Protein AF-A0A968U7B5-F1 (afdb_monomer)

Sequence (161 aa):
MSSRLVPQKPIAKPRLTSAFKQLWSMHWVMAAGYLLLWVGGFAMVRMPEDAALQDNAYTLHKSVGALTMALLTWRVFILQRVWWRKYTRRLPKPTGEWIRTFLLHSAIYLFMLAVPLSGFFLSNSYQSGNVPFFWVVTLPDIFPENAAIVELARDLHFWIA

Structure (mmCIF, N/CA/C/O backbone):
data_AF-A0A968U7B5-F1
#
_entry.id   AF-A0A968U7B5-F1
#
loop_
_atom_site.group_PDB
_atom_site.id
_atom_site.type_symbol
_atom_site.label_atom_id
_atom_site.label_alt_id
_atom_site.label_comp_id
_atom_site.label_asym_id
_atom_site.label_entity_id
_atom_site.label_seq_id
_atom_site.pdbx_PDB_ins_code
_atom_site.Cartn_x
_atom_site.Cartn_y
_atom_site.Cartn_z
_atom_site.occupancy
_atom_site.B_iso_or_equiv
_atom_site.auth_seq_id
_atom_site.auth_comp_id
_atom_site.auth_asym_id
_atom_site.auth_atom_id
_atom_site.pdbx_PDB_model_num
ATOM 1 N N . MET A 1 1 ? -51.771 24.312 39.773 1.00 48.50 1 MET A N 1
ATOM 2 C CA . MET A 1 1 ? -51.248 23.287 38.841 1.00 48.50 1 MET A CA 1
ATOM 3 C C . MET A 1 1 ? -49.727 23.380 38.834 1.00 48.50 1 MET A C 1
ATOM 5 O O . MET A 1 1 ? -49.194 24.301 38.239 1.00 48.50 1 MET A O 1
ATOM 9 N N . SER A 1 2 ? -49.038 22.503 39.569 1.00 51.22 2 SER A N 1
ATOM 10 C CA . SER A 1 2 ? -47.568 22.453 39.592 1.00 51.22 2 SER A CA 1
ATOM 11 C C . SER A 1 2 ? -47.096 21.524 38.473 1.00 51.22 2 SER A C 1
ATOM 13 O O . SER A 1 2 ? -47.390 20.325 38.501 1.00 51.22 2 SER A O 1
ATOM 15 N N . SER A 1 3 ? -46.450 22.078 37.446 1.00 62.00 3 SER A N 1
ATOM 16 C CA . SER A 1 3 ? -45.860 21.297 36.363 1.00 62.00 3 SER A CA 1
ATOM 17 C C . SER A 1 3 ? -44.618 20.579 36.893 1.00 62.00 3 SER A C 1
ATOM 19 O O . SER A 1 3 ? -43.627 21.188 37.290 1.00 62.00 3 SER A O 1
ATOM 21 N N . ARG A 1 4 ? -44.673 19.244 36.935 1.00 62.25 4 ARG A N 1
ATOM 22 C CA . ARG A 1 4 ? -43.500 18.420 37.236 1.00 62.25 4 ARG A CA 1
ATOM 23 C C . ARG A 1 4 ? -42.508 18.557 36.083 1.00 62.25 4 ARG A C 1
ATOM 25 O O . ARG A 1 4 ? -42.727 18.006 35.008 1.00 62.25 4 ARG A O 1
ATOM 32 N N . LEU A 1 5 ? -41.425 19.294 36.317 1.00 67.00 5 LEU A N 1
ATOM 33 C CA . LEU A 1 5 ? -40.262 19.326 35.438 1.00 67.00 5 LEU A CA 1
ATOM 34 C C . LEU A 1 5 ? -39.643 17.924 35.414 1.00 67.00 5 LEU A C 1
ATOM 36 O O . LEU A 1 5 ? -39.050 17.480 36.396 1.00 67.00 5 LEU A O 1
ATOM 40 N N . VAL A 1 6 ? -39.817 17.205 34.306 1.00 71.12 6 VAL A N 1
ATOM 41 C CA . VAL A 1 6 ? -39.121 15.937 34.066 1.00 71.12 6 VAL A CA 1
ATOM 42 C C . VAL A 1 6 ? -37.641 16.267 33.843 1.00 71.12 6 VAL A C 1
ATOM 44 O O . VAL A 1 6 ? -37.333 17.005 32.903 1.00 71.12 6 VAL A O 1
ATOM 47 N N . PRO A 1 7 ? -36.709 15.767 34.673 1.00 64.62 7 PRO A N 1
ATOM 48 C CA . PRO A 1 7 ? -35.292 16.030 34.477 1.00 64.62 7 PRO A CA 1
ATOM 49 C C . PRO A 1 7 ? -34.827 15.367 33.175 1.00 64.62 7 PRO A C 1
ATOM 51 O O . PRO A 1 7 ? -34.765 14.143 33.058 1.00 64.62 7 PRO A O 1
ATOM 54 N N . GLN A 1 8 ? -34.510 16.195 32.180 1.00 67.44 8 GLN A N 1
ATOM 55 C CA . GLN A 1 8 ? -33.888 15.772 30.928 1.00 67.44 8 GLN A CA 1
ATOM 56 C C 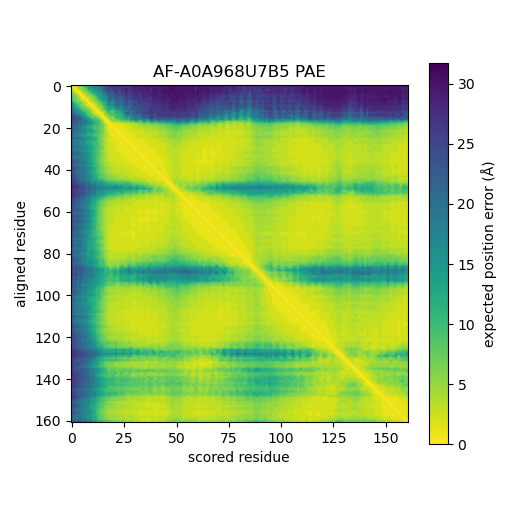. GLN A 1 8 ? -32.521 15.156 31.247 1.00 67.44 8 GLN A C 1
ATOM 58 O O . GLN A 1 8 ? -31.617 15.833 31.741 1.00 67.44 8 GLN A O 1
ATOM 63 N N . LYS A 1 9 ? -32.365 13.855 30.986 1.00 68.62 9 LYS A N 1
ATOM 64 C CA . LYS A 1 9 ? -31.083 13.166 31.148 1.00 68.62 9 LYS A CA 1
ATOM 65 C C . LYS A 1 9 ? -30.104 13.753 30.120 1.00 68.62 9 LYS A C 1
ATOM 67 O O . LYS A 1 9 ? -30.410 13.709 28.929 1.00 68.62 9 LYS A O 1
ATOM 72 N N . PRO A 1 10 ? -28.950 14.306 30.529 1.00 66.50 10 PRO A N 1
ATOM 73 C CA . PRO A 1 10 ? -28.040 14.949 29.592 1.00 66.50 10 PRO A CA 1
ATOM 74 C C . PRO A 1 10 ? -27.555 13.936 28.551 1.00 66.50 10 PRO A C 1
ATOM 76 O O . PRO A 1 10 ? -26.986 12.896 28.891 1.00 66.50 10 PRO A O 1
ATOM 79 N N . ILE A 1 11 ? -27.791 14.243 27.273 1.00 66.00 11 ILE A N 1
ATOM 80 C CA . ILE A 1 11 ? -27.301 13.449 26.146 1.00 66.00 11 ILE A CA 1
ATOM 81 C C . ILE A 1 11 ? -25.776 13.582 26.139 1.00 66.00 11 ILE A C 1
ATOM 83 O O . ILE A 1 11 ? -25.225 14.637 25.818 1.00 66.00 11 ILE A O 1
ATOM 87 N N . ALA A 1 12 ? -25.082 12.522 26.551 1.00 66.00 12 ALA A N 1
ATOM 88 C CA . ALA A 1 12 ? -23.628 12.503 26.573 1.00 66.00 12 ALA A CA 1
ATOM 89 C C . ALA A 1 12 ? -23.092 12.680 25.144 1.00 66.00 12 ALA A C 1
ATOM 91 O O . ALA A 1 12 ? -23.337 11.845 24.273 1.00 66.00 12 ALA A O 1
ATOM 92 N N . LYS A 1 13 ? -22.345 13.765 24.899 1.00 60.25 13 LYS A N 1
ATOM 93 C CA . LYS A 1 13 ? -21.680 13.978 23.607 1.00 60.25 13 LYS A CA 1
ATOM 94 C C . LYS A 1 13 ? -20.710 12.816 23.342 1.00 60.25 13 LYS A C 1
ATOM 96 O O . LYS A 1 13 ? -19.949 12.456 24.249 1.00 60.25 13 LYS A O 1
ATOM 101 N N . PRO A 1 14 ? -20.693 12.235 22.130 1.00 58.16 14 PRO A N 1
ATOM 102 C CA . PRO A 1 14 ? -19.796 11.132 21.817 1.00 58.16 14 PRO A CA 1
ATOM 103 C C . PRO A 1 14 ? -18.342 11.579 22.001 1.00 58.16 14 PRO A C 1
ATOM 105 O O . PRO A 1 14 ? -17.866 12.517 21.359 1.00 58.16 14 PRO A O 1
ATOM 108 N N . ARG A 1 15 ? -17.618 10.910 22.904 1.00 62.62 15 ARG A N 1
ATOM 109 C CA . ARG A 1 15 ? -16.183 11.135 23.108 1.00 62.62 15 ARG A CA 1
ATOM 110 C C . ARG A 1 15 ? -15.419 10.520 21.938 1.00 62.62 15 ARG A C 1
ATOM 112 O O . ARG A 1 15 ? -15.029 9.356 21.987 1.00 62.62 15 ARG A O 1
ATOM 119 N N . LEU A 1 16 ? -15.196 11.301 20.883 1.00 62.69 16 LEU A N 1
ATOM 120 C CA . LEU A 1 16 ? -14.277 10.931 19.807 1.00 62.69 16 LEU A CA 1
ATOM 121 C C . LEU A 1 16 ? -12.859 10.864 20.382 1.00 62.69 16 LEU A C 1
ATOM 123 O O . LEU A 1 16 ? -12.220 11.891 2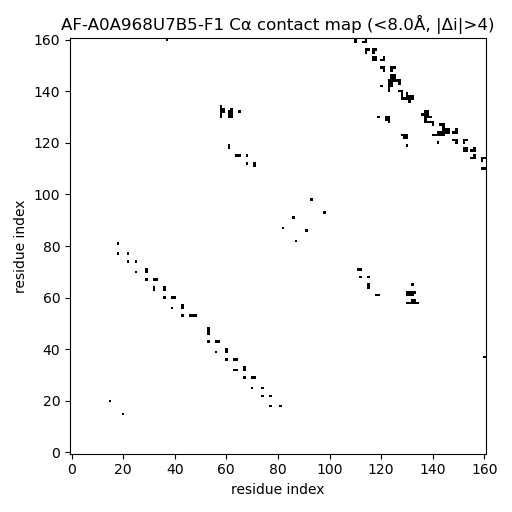0.615 1.00 62.69 16 LEU A O 1
ATOM 127 N N . THR A 1 17 ? -12.373 9.654 20.650 1.00 74.75 17 THR A N 1
ATOM 128 C CA . THR A 1 17 ? -10.986 9.458 21.088 1.00 74.75 17 THR A CA 1
ATOM 129 C C . THR A 1 17 ? -10.021 9.885 19.977 1.00 74.75 17 THR A C 1
ATOM 131 O O . THR A 1 17 ? -10.334 9.757 18.792 1.00 74.75 17 THR A O 1
ATOM 134 N N . SER A 1 18 ? -8.831 10.372 20.344 1.00 83.12 18 SER A N 1
ATOM 135 C CA . SER A 1 18 ? -7.788 10.739 19.369 1.00 83.12 18 SER A CA 1
ATOM 136 C C . SER A 1 18 ? -7.467 9.578 18.411 1.00 83.12 18 SER A C 1
ATOM 138 O O . SER A 1 18 ? -7.389 9.772 17.201 1.00 83.12 18 SER A O 1
ATOM 140 N N . ALA A 1 19 ? -7.429 8.345 18.931 1.00 84.94 19 ALA A N 1
ATOM 141 C CA . ALA A 1 19 ? -7.197 7.143 18.131 1.00 84.94 19 ALA A CA 1
ATOM 142 C C . ALA A 1 19 ? -8.303 6.877 17.095 1.00 84.94 19 ALA A C 1
ATOM 144 O O . ALA A 1 19 ? -7.999 6.472 15.979 1.00 84.94 19 ALA A O 1
ATOM 145 N N . PHE A 1 20 ? -9.575 7.131 17.427 1.00 87.25 20 PHE A N 1
ATOM 146 C CA . PHE A 1 20 ? -10.668 6.984 16.461 1.00 87.25 20 PHE A CA 1
ATOM 147 C C . PHE A 1 20 ? -10.519 7.962 15.293 1.00 87.25 20 PHE A C 1
ATOM 149 O O . PHE A 1 20 ? -10.612 7.551 14.141 1.00 87.25 20 PHE A O 1
ATOM 156 N N . LYS A 1 21 ? -10.230 9.240 15.580 1.00 89.25 21 LYS A N 1
ATOM 157 C CA . LYS A 1 21 ? -10.012 10.253 14.535 1.00 89.25 21 LYS A CA 1
ATOM 158 C C . LYS A 1 21 ? -8.837 9.883 13.626 1.00 89.25 21 LYS A C 1
ATOM 160 O O . LYS A 1 21 ? -8.969 9.995 12.414 1.00 89.25 21 LYS A O 1
ATOM 165 N N . GLN A 1 22 ? -7.735 9.401 14.207 1.00 90.62 22 GLN A N 1
ATOM 166 C CA . GLN A 1 22 ? -6.562 8.933 13.459 1.00 90.62 22 GLN A CA 1
ATOM 167 C C . GLN A 1 22 ? -6.891 7.731 12.566 1.00 90.62 22 GLN A C 1
ATOM 169 O O . GLN A 1 22 ? -6.595 7.749 11.379 1.00 90.62 22 GLN A O 1
ATOM 174 N N . LEU A 1 23 ? -7.543 6.695 13.102 1.00 92.31 23 LEU A N 1
ATOM 175 C CA . LEU A 1 23 ? -7.908 5.510 12.316 1.00 92.31 23 LEU A CA 1
ATOM 176 C C . LEU A 1 23 ? -8.897 5.841 11.192 1.00 92.31 23 LEU A C 1
ATOM 178 O O . LEU A 1 23 ? -8.803 5.264 10.111 1.00 92.31 23 LEU A O 1
ATOM 182 N N . TRP A 1 24 ? -9.820 6.774 11.437 1.00 93.12 24 TRP A N 1
ATOM 183 C CA . TRP A 1 24 ? -10.772 7.253 10.440 1.00 93.12 24 TRP A CA 1
ATOM 184 C C . TRP A 1 24 ? -10.084 8.007 9.303 1.00 93.12 24 TRP A C 1
ATOM 186 O O . TRP A 1 24 ? -10.303 7.681 8.139 1.00 93.12 24 TRP A O 1
ATOM 196 N N . SER A 1 25 ? -9.228 8.986 9.614 1.00 93.88 25 SER A N 1
ATOM 197 C CA . SER A 1 25 ? -8.510 9.733 8.576 1.00 93.88 25 SER A CA 1
ATOM 198 C C . SER A 1 25 ? -7.603 8.814 7.762 1.00 93.88 25 SER A C 1
ATOM 200 O O . SER A 1 25 ? -7.624 8.860 6.536 1.00 93.88 25 SER A O 1
ATOM 202 N N . MET A 1 26 ? -6.873 7.916 8.429 1.00 94.75 26 MET A N 1
ATOM 203 C CA . MET A 1 26 ? -6.025 6.930 7.762 1.00 94.75 26 MET A CA 1
ATOM 204 C C . MET A 1 26 ? -6.814 5.998 6.851 1.00 94.75 26 MET A C 1
ATOM 206 O O . MET A 1 26 ? -6.335 5.673 5.773 1.00 94.75 26 MET A O 1
ATOM 210 N N . HIS A 1 27 ? -8.011 5.571 7.261 1.00 94.75 27 HIS A N 1
ATOM 211 C CA . HIS A 1 27 ? -8.853 4.721 6.428 1.00 94.75 27 HIS A CA 1
ATOM 212 C C . HIS A 1 27 ? -9.161 5.383 5.082 1.00 94.75 27 HIS A C 1
ATOM 214 O O . HIS A 1 27 ? -8.950 4.754 4.051 1.00 94.75 27 HIS A O 1
ATOM 220 N N . TRP A 1 28 ? -9.583 6.649 5.084 1.00 96.94 28 TRP A N 1
ATOM 221 C CA . TRP A 1 28 ? -9.911 7.364 3.848 1.00 96.94 28 TRP A CA 1
ATOM 222 C C . TRP A 1 28 ? -8.685 7.682 2.992 1.00 96.94 28 TRP A C 1
ATOM 224 O O . TRP A 1 28 ? -8.745 7.529 1.775 1.00 96.94 28 TRP A O 1
ATOM 234 N N . VAL A 1 29 ? -7.558 8.050 3.609 1.00 97.12 29 VAL A N 1
ATOM 235 C CA . VAL A 1 29 ? -6.294 8.260 2.880 1.00 97.12 29 VAL A CA 1
ATOM 236 C C . VAL A 1 29 ? -5.834 6.965 2.209 1.00 97.12 29 VAL A C 1
ATOM 238 O O . VAL A 1 29 ? -5.485 6.969 1.033 1.00 97.12 29 VAL A O 1
ATOM 241 N N . MET A 1 30 ? -5.873 5.842 2.928 1.00 96.62 30 MET A N 1
ATOM 242 C CA . MET A 1 30 ? -5.508 4.542 2.366 1.00 96.62 30 MET A CA 1
ATOM 243 C C . MET A 1 30 ? -6.491 4.091 1.288 1.00 96.62 30 MET A C 1
ATOM 245 O O . MET A 1 30 ? -6.050 3.583 0.267 1.00 96.62 30 MET A O 1
ATOM 249 N N . ALA A 1 31 ? -7.797 4.294 1.480 1.00 96.38 31 ALA A N 1
ATOM 250 C CA . ALA A 1 31 ? -8.804 3.964 0.474 1.00 96.38 31 ALA A CA 1
ATOM 251 C C . ALA A 1 31 ? -8.553 4.719 -0.840 1.00 96.38 31 ALA A C 1
ATOM 253 O O . ALA A 1 31 ? -8.569 4.108 -1.905 1.00 96.38 31 ALA A O 1
ATOM 254 N N . ALA A 1 32 ? -8.242 6.018 -0.765 1.00 97.56 32 ALA A N 1
ATOM 255 C CA . ALA A 1 32 ? -7.843 6.797 -1.934 1.00 97.56 32 ALA A CA 1
ATOM 256 C C . ALA A 1 32 ? -6.540 6.266 -2.559 1.00 97.56 32 ALA A C 1
ATOM 258 O O . ALA A 1 32 ? -6.468 6.113 -3.774 1.00 97.56 32 ALA A O 1
ATOM 259 N N . GLY A 1 33 ? -5.536 5.926 -1.743 1.00 96.94 33 GLY A N 1
ATOM 260 C CA . GLY A 1 33 ? -4.276 5.342 -2.213 1.00 96.94 33 GLY A CA 1
ATOM 261 C C . GLY A 1 33 ? -4.462 4.014 -2.953 1.00 96.94 33 GLY A C 1
ATOM 262 O O . GLY A 1 33 ? -3.953 3.860 -4.057 1.00 96.94 33 GLY A O 1
ATOM 263 N N . TYR A 1 34 ? -5.235 3.079 -2.395 1.00 96.00 34 TYR A N 1
ATOM 264 C CA . TYR A 1 34 ? -5.547 1.806 -3.054 1.00 96.00 34 TYR A CA 1
ATOM 265 C C . TYR A 1 34 ? -6.378 1.991 -4.324 1.00 96.00 34 TYR A C 1
ATOM 267 O O . TYR A 1 34 ? -6.132 1.301 -5.307 1.00 96.00 34 TYR A O 1
ATOM 275 N N . LEU A 1 35 ? -7.312 2.947 -4.347 1.00 96.25 35 LEU A N 1
ATOM 276 C CA . LEU A 1 35 ? -8.062 3.268 -5.561 1.00 96.25 35 LEU A CA 1
ATOM 277 C C . LEU A 1 35 ? -7.141 3.805 -6.667 1.00 96.25 35 LEU A C 1
ATOM 279 O O . LEU A 1 35 ? -7.250 3.375 -7.812 1.00 96.25 35 LEU A O 1
ATOM 283 N N . LEU A 1 36 ? -6.213 4.706 -6.328 1.00 96.44 36 LEU A N 1
ATOM 284 C CA . LEU A 1 36 ? -5.208 5.213 -7.268 1.00 96.44 36 LEU A CA 1
ATOM 285 C C . LEU A 1 36 ? -4.293 4.097 -7.781 1.00 96.44 36 LEU A C 1
ATOM 287 O O . LEU A 1 36 ? -3.995 4.067 -8.971 1.00 96.44 36 LEU A O 1
ATOM 291 N N . LEU A 1 37 ? -3.876 3.174 -6.910 1.00 96.56 37 LEU A N 1
ATOM 292 C CA . LEU A 1 37 ? -3.084 2.008 -7.304 1.00 96.56 37 LEU A CA 1
ATOM 293 C C . LEU A 1 37 ? -3.846 1.121 -8.277 1.00 96.56 37 LEU A C 1
ATOM 295 O O . LEU A 1 37 ? -3.306 0.779 -9.323 1.00 96.56 37 LEU A O 1
ATOM 299 N N . TRP A 1 38 ? -5.102 0.801 -7.972 1.00 95.25 38 TRP A N 1
ATOM 300 C CA . TRP A 1 38 ? -5.927 -0.046 -8.825 1.00 95.25 38 TRP A CA 1
ATOM 301 C C . TRP A 1 38 ? -6.154 0.587 -10.205 1.00 95.25 38 TRP A C 1
ATOM 303 O O . TRP A 1 38 ? -5.870 -0.038 -11.226 1.00 95.25 38 TRP A O 1
ATOM 313 N N . VAL A 1 39 ? -6.565 1.861 -10.254 1.00 95.50 39 VAL A N 1
ATOM 314 C CA . VAL A 1 39 ? -6.736 2.600 -11.520 1.00 95.50 39 VAL A CA 1
ATOM 315 C C . VAL A 1 39 ? -5.412 2.708 -12.279 1.00 95.50 39 VAL A C 1
ATOM 317 O O . VAL A 1 39 ? -5.378 2.485 -13.488 1.00 95.50 39 VAL A O 1
ATOM 320 N N . GLY A 1 40 ? -4.319 3.023 -11.582 1.00 94.38 40 GLY A N 1
ATOM 321 C CA . GLY A 1 40 ? -2.991 3.157 -12.174 1.00 94.38 40 GLY A CA 1
ATOM 322 C C . GLY A 1 40 ? -2.481 1.846 -12.768 1.00 94.38 40 GLY A C 1
ATOM 323 O O . GLY A 1 40 ? -2.076 1.826 -13.925 1.00 94.38 40 GLY A O 1
ATOM 324 N N . GLY A 1 41 ? -2.566 0.741 -12.024 1.00 93.44 41 GLY A N 1
ATOM 325 C CA . GLY A 1 41 ? -2.162 -0.582 -12.505 1.00 93.44 41 GLY A CA 1
ATOM 326 C C . GLY A 1 41 ? -2.986 -1.023 -13.715 1.00 93.44 41 GLY A C 1
ATOM 327 O O . GLY A 1 41 ? -2.434 -1.448 -14.728 1.00 93.44 41 GLY A O 1
ATOM 328 N N . PHE A 1 42 ? -4.304 -0.817 -13.666 1.00 92.81 42 PHE A N 1
ATOM 329 C CA . PHE A 1 42 ? -5.207 -1.116 -14.778 1.00 92.81 42 PHE A CA 1
ATOM 330 C C . PHE A 1 42 ? -4.928 -0.275 -16.033 1.00 92.81 42 PHE A C 1
ATOM 332 O O . PHE A 1 42 ? -5.097 -0.760 -17.157 1.00 92.81 42 PHE A O 1
ATOM 339 N N . ALA A 1 43 ? -4.509 0.980 -15.859 1.00 92.69 43 ALA A N 1
ATOM 340 C CA . ALA A 1 43 ? -4.090 1.840 -16.956 1.00 92.69 43 ALA A CA 1
ATOM 341 C C . ALA A 1 43 ? -2.751 1.377 -17.546 1.00 92.69 43 ALA A C 1
ATOM 343 O O . ALA A 1 43 ? -2.644 1.249 -18.761 1.00 92.69 43 ALA A O 1
ATOM 344 N N . MET A 1 44 ? -1.765 1.062 -16.701 1.00 91.62 44 MET A N 1
ATOM 345 C CA . MET A 1 44 ? -0.420 0.649 -17.117 1.00 91.62 44 MET A CA 1
ATOM 346 C C . MET A 1 44 ? -0.424 -0.622 -17.969 1.00 91.62 44 MET A C 1
ATOM 348 O O . MET A 1 44 ? 0.282 -0.672 -18.968 1.00 91.62 44 MET A O 1
ATOM 352 N N . VAL A 1 45 ? -1.267 -1.608 -17.643 1.00 89.88 45 VAL A N 1
ATOM 353 C CA . VAL A 1 45 ? -1.404 -2.851 -18.434 1.00 89.88 45 VAL A CA 1
ATOM 354 C C . VAL A 1 45 ? -1.915 -2.591 -19.861 1.00 89.88 45 VAL A C 1
ATOM 356 O O . VAL A 1 45 ? -1.732 -3.425 -20.741 1.00 89.88 45 VAL A O 1
ATOM 359 N N . ARG A 1 46 ? -2.557 -1.444 -20.116 1.00 89.19 46 ARG A N 1
ATOM 360 C CA . ARG A 1 46 ? -3.076 -1.063 -21.441 1.00 89.19 46 ARG A CA 1
ATOM 361 C C . ARG A 1 46 ? -2.236 -0.019 -22.164 1.00 89.19 46 ARG A C 1
ATOM 363 O O . ARG A 1 46 ? -2.593 0.359 -23.279 1.00 89.19 46 ARG A O 1
ATOM 370 N N . MET A 1 47 ? -1.188 0.499 -21.532 1.00 88.38 47 MET A N 1
ATOM 371 C CA . MET A 1 47 ? -0.318 1.475 -22.175 1.00 88.38 47 MET A CA 1
ATOM 372 C C . MET A 1 47 ? 0.606 0.771 -23.178 1.00 88.38 47 MET A C 1
ATOM 374 O O . MET A 1 47 ? 1.122 -0.301 -22.863 1.00 88.38 47 MET A O 1
ATOM 378 N N . PRO A 1 48 ? 0.840 1.366 -24.361 1.00 87.12 48 PRO A N 1
ATOM 379 C CA . PRO A 1 48 ? 1.925 0.949 -25.243 1.00 87.12 48 PRO A CA 1
ATOM 380 C C . PRO A 1 48 ? 3.279 1.001 -24.525 1.00 87.12 48 PRO A C 1
ATOM 382 O O . PRO A 1 48 ? 3.503 1.888 -23.698 1.00 87.12 48 PRO A O 1
ATOM 385 N N . GLU A 1 49 ? 4.184 0.079 -24.855 1.00 77.19 49 GLU A N 1
ATOM 386 C CA . GLU A 1 49 ? 5.534 0.023 -24.265 1.00 77.19 49 GLU A CA 1
ATOM 387 C C . GLU A 1 49 ? 6.415 1.230 -24.630 1.00 77.19 49 GLU A C 1
ATOM 389 O O . GLU A 1 49 ? 7.417 1.491 -23.981 1.00 77.19 49 GLU A O 1
ATOM 394 N N . ASP A 1 50 ? 6.052 1.994 -25.657 1.00 81.88 50 ASP A N 1
ATOM 395 C CA . ASP A 1 50 ? 6.745 3.209 -26.093 1.00 81.88 50 ASP A CA 1
ATOM 396 C C . ASP A 1 50 ? 6.054 4.498 -25.613 1.00 81.88 50 ASP A C 1
ATOM 398 O O . ASP A 1 50 ? 6.430 5.609 -25.998 1.00 81.88 50 ASP A O 1
ATOM 402 N N . ALA A 1 51 ? 5.029 4.382 -24.762 1.00 85.75 51 ALA A N 1
ATOM 403 C CA . ALA A 1 51 ? 4.299 5.537 -24.271 1.00 85.75 51 ALA A CA 1
ATO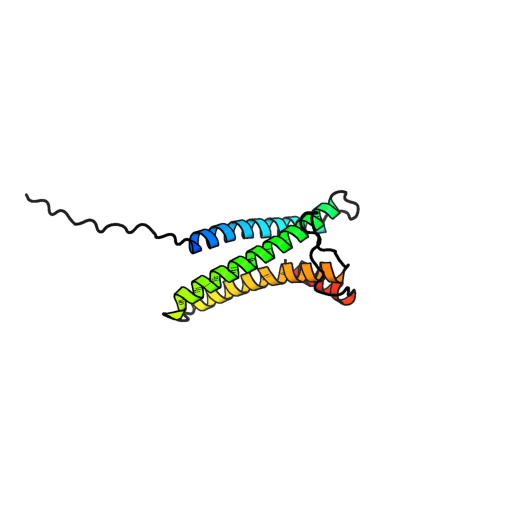M 404 C C . ALA A 1 51 ? 5.202 6.430 -23.405 1.00 85.75 51 ALA A C 1
ATOM 406 O O . ALA A 1 51 ? 5.700 6.017 -22.361 1.00 85.75 51 ALA A O 1
ATOM 407 N N . ALA A 1 52 ? 5.301 7.714 -23.760 1.00 86.31 52 ALA A N 1
ATOM 408 C CA . ALA A 1 52 ? 6.136 8.698 -23.059 1.00 86.31 52 ALA A CA 1
ATOM 409 C C . ALA A 1 52 ? 5.842 8.852 -21.548 1.00 86.31 52 ALA A C 1
ATOM 411 O O . ALA A 1 52 ? 6.646 9.412 -20.807 1.00 86.31 52 ALA A O 1
ATOM 412 N N . LEU A 1 53 ? 4.675 8.394 -21.081 1.00 88.88 53 LEU A N 1
ATOM 413 C CA . LEU A 1 53 ? 4.263 8.459 -19.676 1.00 88.88 53 LEU A CA 1
ATOM 414 C C . LEU A 1 53 ? 4.466 7.147 -18.908 1.00 88.88 53 LEU A C 1
ATOM 416 O O . LEU A 1 53 ? 4.193 7.126 -17.707 1.00 88.88 53 LEU A O 1
ATOM 420 N N . GLN A 1 54 ? 4.928 6.075 -19.557 1.00 87.38 54 GLN A N 1
ATOM 421 C CA . GLN A 1 54 ? 4.993 4.742 -18.960 1.00 87.38 54 GLN A CA 1
ATOM 422 C C . GLN A 1 54 ? 5.885 4.728 -17.710 1.00 87.38 54 GLN A C 1
ATOM 424 O O . GLN A 1 54 ? 5.412 4.383 -16.627 1.00 87.38 54 GLN A O 1
ATOM 429 N N . ASP A 1 55 ? 7.124 5.211 -17.810 1.00 87.75 55 ASP A N 1
ATOM 430 C CA . ASP A 1 55 ? 8.071 5.251 -16.684 1.00 87.75 55 ASP A CA 1
ATOM 431 C C . ASP A 1 55 ? 7.551 6.067 -15.497 1.00 87.75 55 ASP A C 1
ATOM 433 O O . ASP A 1 55 ? 7.702 5.686 -14.330 1.00 87.75 55 ASP A O 1
ATOM 437 N N . ASN A 1 56 ? 6.881 7.183 -15.790 1.00 91.31 56 ASN A N 1
ATOM 438 C CA . ASN A 1 56 ? 6.275 8.026 -14.768 1.00 91.31 56 ASN A CA 1
ATOM 439 C C . ASN A 1 56 ? 5.092 7.324 -14.095 1.00 91.31 56 ASN A C 1
ATOM 441 O O . ASN A 1 56 ? 4.946 7.411 -12.876 1.00 91.31 56 ASN A O 1
ATOM 445 N N . ALA A 1 57 ? 4.278 6.589 -14.856 1.00 92.38 57 ALA A N 1
ATOM 446 C CA . ALA A 1 57 ? 3.191 5.785 -14.313 1.00 92.38 57 ALA A CA 1
ATOM 447 C C . ALA A 1 57 ? 3.722 4.659 -13.409 1.00 92.38 57 ALA A C 1
ATOM 449 O O . ALA A 1 57 ? 3.245 4.522 -12.281 1.00 92.38 57 ALA A O 1
ATOM 450 N N . TYR A 1 58 ? 4.761 3.926 -13.834 1.00 92.12 58 TYR A N 1
ATOM 451 C CA . TYR A 1 58 ? 5.420 2.907 -13.004 1.00 92.12 58 TYR A CA 1
ATOM 452 C C . TYR A 1 58 ? 6.020 3.506 -11.734 1.00 92.12 58 TYR A C 1
ATOM 454 O O . TYR A 1 58 ? 5.828 2.959 -10.647 1.00 92.12 58 TYR A O 1
ATOM 462 N N . THR A 1 59 ? 6.711 4.640 -11.845 1.00 92.75 59 THR A N 1
ATOM 463 C CA . THR A 1 59 ? 7.316 5.314 -10.692 1.00 92.75 59 THR A CA 1
ATOM 464 C C . THR A 1 59 ? 6.253 5.753 -9.691 1.00 92.75 59 THR A C 1
ATOM 466 O O . THR A 1 59 ? 6.380 5.464 -8.499 1.00 92.75 59 THR A O 1
ATOM 469 N N . LEU A 1 60 ? 5.166 6.380 -10.154 1.00 94.75 60 LEU A N 1
ATOM 470 C CA . LEU A 1 60 ? 4.042 6.762 -9.295 1.00 94.75 60 LEU A CA 1
ATOM 471 C C . LEU A 1 60 ? 3.395 5.552 -8.633 1.00 94.75 60 LEU A C 1
ATOM 473 O O . LEU A 1 60 ? 3.188 5.566 -7.422 1.00 94.75 60 LEU A O 1
ATOM 477 N N . HIS A 1 61 ? 3.103 4.504 -9.400 1.00 95.88 61 HIS A N 1
ATOM 478 C CA . HIS A 1 61 ? 2.456 3.304 -8.886 1.00 95.88 61 HIS A CA 1
ATOM 479 C C . HIS A 1 61 ? 3.305 2.641 -7.793 1.00 95.88 61 HIS A C 1
ATOM 481 O O . HIS A 1 61 ? 2.810 2.381 -6.696 1.00 95.88 61 HIS A O 1
ATOM 487 N N . LYS A 1 62 ? 4.609 2.458 -8.032 1.00 94.19 62 LYS A N 1
ATOM 488 C CA . LYS A 1 62 ? 5.548 1.908 -7.039 1.00 94.19 62 LYS A CA 1
ATOM 489 C C . LYS A 1 62 ? 5.648 2.792 -5.794 1.00 94.19 62 LYS A C 1
ATOM 491 O O . LYS A 1 62 ? 5.594 2.287 -4.674 1.00 94.19 62 LYS A O 1
ATOM 496 N N . SER A 1 63 ? 5.714 4.110 -5.978 1.00 94.81 63 SER A N 1
ATOM 497 C CA . SER A 1 63 ? 5.813 5.080 -4.878 1.00 94.81 63 SER A CA 1
ATOM 498 C C . SER A 1 63 ? 4.571 5.081 -3.990 1.00 94.81 63 SER A C 1
ATOM 500 O O . SER A 1 63 ? 4.673 5.021 -2.763 1.00 94.81 63 SER A O 1
ATOM 502 N N . VAL A 1 64 ? 3.382 5.112 -4.598 1.00 95.88 64 VAL A N 1
ATOM 503 C CA . VAL A 1 64 ? 2.106 5.042 -3.874 1.00 95.88 64 VAL A CA 1
ATOM 504 C C . VAL A 1 64 ? 1.943 3.666 -3.219 1.00 95.88 64 VAL A C 1
ATOM 506 O O . VAL A 1 64 ? 1.437 3.582 -2.100 1.00 95.88 64 VAL A O 1
ATOM 509 N N . GLY A 1 65 ? 2.436 2.594 -3.844 1.00 95.44 65 GLY A N 1
ATOM 510 C CA . GLY A 1 65 ? 2.464 1.245 -3.274 1.00 95.44 65 GLY A CA 1
ATOM 511 C C . GLY A 1 65 ? 3.286 1.196 -1.987 1.00 95.44 65 GLY A C 1
ATOM 512 O O . GLY A 1 65 ? 2.790 0.787 -0.938 1.00 95.44 65 GLY A O 1
ATOM 513 N N . ALA A 1 66 ? 4.507 1.728 -2.021 1.00 94.19 66 ALA A N 1
ATOM 514 C CA . ALA A 1 66 ? 5.357 1.835 -0.839 1.00 94.19 66 ALA A CA 1
ATOM 515 C C . ALA A 1 66 ? 4.737 2.732 0.251 1.00 94.19 66 ALA A C 1
ATOM 517 O O . ALA A 1 66 ? 4.731 2.376 1.433 1.00 94.19 66 ALA A O 1
ATOM 518 N N . LEU A 1 67 ? 4.153 3.874 -0.130 1.00 95.12 67 LEU A N 1
ATOM 519 C CA . LEU A 1 67 ? 3.491 4.780 0.811 1.00 95.12 67 LEU A CA 1
ATOM 520 C C . LEU A 1 67 ? 2.284 4.117 1.491 1.00 95.12 67 LEU A C 1
ATOM 522 O O . LEU A 1 67 ? 2.118 4.224 2.707 1.00 95.12 67 LEU A O 1
ATOM 526 N N . THR A 1 68 ? 1.445 3.411 0.734 1.00 95.56 68 THR A N 1
ATOM 527 C CA . THR A 1 68 ? 0.281 2.701 1.285 1.00 95.56 68 THR A CA 1
ATOM 528 C C . THR A 1 68 ? 0.696 1.551 2.202 1.00 95.56 68 THR A C 1
ATOM 530 O O . THR A 1 68 ? 0.069 1.383 3.248 1.00 95.56 68 THR A O 1
ATOM 533 N N . MET A 1 69 ? 1.793 0.840 1.913 1.00 94.50 69 MET A N 1
ATOM 534 C CA . MET A 1 69 ? 2.385 -0.134 2.844 1.00 94.50 69 MET A CA 1
ATOM 535 C C . MET A 1 69 ? 2.840 0.509 4.160 1.00 94.50 69 MET A C 1
ATOM 537 O O . MET A 1 69 ? 2.567 -0.025 5.243 1.00 94.50 69 MET A O 1
ATOM 541 N N . ALA A 1 70 ? 3.494 1.671 4.101 1.00 94.75 70 ALA A N 1
ATOM 542 C CA . ALA A 1 70 ? 3.902 2.405 5.298 1.00 94.75 70 ALA A CA 1
ATOM 543 C C . ALA A 1 70 ? 2.683 2.848 6.130 1.00 94.75 70 ALA A C 1
ATOM 545 O O . ALA A 1 70 ? 2.646 2.657 7.349 1.00 94.75 70 ALA A O 1
ATOM 546 N N . LEU A 1 71 ? 1.640 3.365 5.471 1.00 96.69 71 LEU A N 1
ATOM 547 C CA . LEU A 1 71 ? 0.378 3.732 6.118 1.00 96.69 71 LEU A CA 1
ATOM 548 C C . LEU A 1 71 ? -0.330 2.520 6.733 1.00 96.69 71 LEU A C 1
ATOM 550 O O . LEU A 1 71 ? -0.816 2.618 7.860 1.00 96.69 71 LEU A O 1
ATOM 554 N N . LEU A 1 72 ? -0.353 1.374 6.047 1.00 96.25 72 LEU A N 1
ATOM 555 C CA . LEU A 1 72 ? -0.905 0.120 6.564 1.00 96.25 72 LEU A CA 1
ATOM 556 C C . LEU A 1 72 ? -0.177 -0.318 7.835 1.00 96.25 72 LEU A C 1
ATOM 558 O O . LEU A 1 72 ? -0.824 -0.628 8.838 1.00 96.25 72 LEU A O 1
ATOM 562 N N . THR A 1 73 ? 1.154 -0.268 7.821 1.00 95.44 73 THR A N 1
ATOM 563 C CA . THR A 1 73 ? 2.002 -0.613 8.969 1.00 95.44 73 THR A CA 1
ATOM 564 C C . THR A 1 73 ? 1.700 0.292 10.161 1.00 95.44 73 THR A C 1
ATOM 566 O O . THR A 1 73 ? 1.430 -0.186 11.266 1.00 95.44 73 THR A O 1
ATOM 569 N N . TRP A 1 74 ? 1.634 1.607 9.930 1.00 95.50 74 TRP A N 1
ATOM 570 C CA . TRP A 1 74 ? 1.250 2.580 10.954 1.00 95.50 74 TRP A CA 1
ATOM 571 C C . TRP A 1 74 ? -0.165 2.324 11.494 1.00 95.50 74 TRP A C 1
ATOM 573 O O . TRP A 1 74 ? -0.417 2.404 12.701 1.00 95.50 74 TRP A O 1
ATOM 583 N N . ARG A 1 75 ? -1.099 1.941 10.619 1.00 95.00 75 ARG A N 1
ATOM 584 C CA . ARG A 1 75 ? -2.485 1.651 10.989 1.00 95.00 75 ARG A CA 1
ATOM 585 C C . ARG A 1 75 ? -2.571 0.425 11.891 1.00 95.00 75 ARG A C 1
ATOM 587 O O . ARG A 1 75 ? -3.276 0.462 12.900 1.00 95.00 75 ARG A O 1
ATOM 594 N N . VAL A 1 76 ? -1.851 -0.646 11.548 1.00 94.06 76 VAL A N 1
ATOM 595 C CA . VAL A 1 76 ? -1.751 -1.867 12.360 1.00 94.06 76 VAL A CA 1
ATOM 596 C C . VAL A 1 76 ? -1.132 -1.542 13.717 1.00 94.06 76 VAL A C 1
ATOM 598 O O . VAL A 1 76 ? -1.684 -1.948 14.737 1.00 94.06 76 VAL A O 1
ATOM 601 N N . PHE A 1 77 ? -0.072 -0.733 13.765 1.00 94.06 77 PHE A N 1
ATOM 602 C CA . PHE A 1 77 ? 0.535 -0.291 15.022 1.00 94.06 77 PHE A CA 1
ATOM 603 C C . PHE A 1 77 ? -0.466 0.433 15.943 1.00 94.06 77 PHE A C 1
ATOM 605 O O . PHE A 1 77 ? -0.588 0.101 17.127 1.00 94.06 77 PHE A O 1
ATOM 612 N N . ILE A 1 78 ? -1.253 1.376 15.408 1.00 92.38 78 ILE A N 1
ATOM 613 C CA . ILE A 1 78 ? -2.297 2.064 16.186 1.00 92.38 78 ILE A CA 1
ATOM 614 C C . ILE A 1 78 ? -3.368 1.076 16.657 1.00 92.38 78 ILE A C 1
ATOM 616 O O . ILE A 1 78 ? -3.767 1.123 17.825 1.00 92.38 78 ILE A O 1
ATOM 620 N N . LEU A 1 79 ? -3.821 0.168 15.785 1.00 91.81 79 LEU A N 1
ATOM 621 C CA . LEU A 1 79 ? -4.791 -0.862 16.155 1.00 91.81 79 LEU A CA 1
ATOM 622 C C . LEU A 1 79 ? -4.281 -1.722 17.310 1.00 91.81 79 LEU A C 1
ATOM 624 O O . LEU A 1 79 ? -5.025 -1.900 18.271 1.00 91.81 79 LEU A O 1
ATOM 628 N N . GLN A 1 80 ? -3.027 -2.178 17.273 1.00 91.19 80 GLN A N 1
ATOM 629 C CA . GLN A 1 80 ? -2.425 -2.963 18.355 1.00 91.19 80 GLN A CA 1
ATOM 630 C C . GLN A 1 80 ? -2.395 -2.181 19.671 1.00 91.19 80 GLN A C 1
ATOM 632 O O . GLN A 1 80 ? -2.787 -2.704 20.713 1.00 91.19 80 GLN A O 1
ATOM 637 N N . ARG A 1 81 ? -2.047 -0.887 19.640 1.00 90.06 81 ARG A N 1
ATOM 638 C CA . ARG A 1 81 ? -2.072 -0.023 20.834 1.00 90.06 81 ARG A CA 1
ATOM 639 C C . ARG A 1 81 ? -3.475 0.112 21.432 1.00 90.06 81 ARG A C 1
ATOM 641 O O . ARG A 1 81 ? -3.629 0.097 22.656 1.00 90.06 81 ARG A O 1
ATOM 648 N N . VAL A 1 82 ? -4.499 0.281 20.592 1.00 87.44 82 VAL A N 1
ATOM 649 C CA . VAL A 1 82 ? -5.900 0.352 21.044 1.00 87.44 82 VAL A CA 1
ATOM 650 C C . VAL A 1 82 ? -6.362 -1.004 21.569 1.00 87.44 82 VAL A C 1
ATOM 652 O O . VAL A 1 82 ? -7.006 -1.064 22.618 1.00 87.44 82 VAL A O 1
ATOM 655 N N . TRP A 1 83 ? -6.019 -2.080 20.863 1.00 86.44 83 TRP A N 1
ATOM 656 C CA . TRP A 1 83 ? -6.392 -3.446 21.202 1.00 86.44 83 TRP A CA 1
ATOM 657 C C . TRP A 1 83 ? -5.806 -3.848 22.553 1.00 86.44 83 TRP A C 1
ATOM 659 O O . TRP A 1 83 ? -6.562 -4.251 23.433 1.00 86.44 83 TRP A O 1
ATOM 669 N N . TRP A 1 84 ? -4.515 -3.592 22.773 1.00 87.25 84 TRP A N 1
ATOM 670 C CA . TRP A 1 84 ? -3.845 -3.780 24.059 1.00 87.25 84 TRP A CA 1
ATOM 671 C C . TRP A 1 84 ? -4.591 -3.053 25.183 1.00 87.25 84 TRP A C 1
ATOM 673 O O . TRP A 1 84 ? -5.102 -3.669 26.111 1.00 87.25 84 TRP A O 1
ATOM 683 N N . ARG A 1 85 ? -4.806 -1.736 25.059 1.00 84.06 85 ARG A N 1
ATOM 684 C CA . ARG A 1 85 ? -5.506 -0.952 26.097 1.00 84.06 85 ARG A CA 1
ATOM 685 C C . ARG A 1 85 ? -6.927 -1.441 26.393 1.00 84.06 85 ARG A C 1
ATOM 687 O O . ARG A 1 85 ? -7.381 -1.321 27.531 1.00 84.06 85 ARG A O 1
ATOM 694 N N . LYS A 1 86 ? -7.645 -1.933 25.381 1.00 81.00 86 LYS A N 1
ATOM 695 C CA . LYS A 1 86 ? -9.046 -2.357 25.498 1.00 81.00 86 LYS A CA 1
ATOM 696 C C . LYS A 1 86 ? -9.175 -3.777 26.051 1.00 81.00 86 LYS A C 1
ATOM 698 O O . LYS A 1 86 ? -9.977 -3.999 26.957 1.00 81.00 86 LYS A O 1
ATOM 703 N N . TYR A 1 87 ? -8.406 -4.720 25.516 1.00 79.62 87 TYR A N 1
ATOM 704 C CA . TYR A 1 87 ? -8.605 -6.152 25.739 1.00 79.62 87 TYR A CA 1
ATOM 705 C C . TYR A 1 87 ? -7.707 -6.751 26.823 1.00 79.62 87 TYR A C 1
ATOM 707 O O . TYR A 1 87 ? -8.040 -7.823 27.314 1.00 79.62 87 TYR A O 1
ATOM 715 N N . THR A 1 88 ? -6.688 -6.034 27.323 1.00 77.94 88 THR A N 1
ATOM 716 C CA . THR A 1 88 ? -5.985 -6.436 28.562 1.00 77.94 88 THR A CA 1
ATOM 717 C C . THR A 1 88 ? -6.945 -6.564 29.754 1.00 77.94 88 THR A C 1
ATOM 719 O O . THR A 1 88 ? -6.673 -7.313 30.683 1.00 77.94 88 THR A O 1
ATOM 722 N N . ARG A 1 89 ? -8.086 -5.855 29.749 1.00 73.31 89 ARG A N 1
ATOM 723 C CA . ARG A 1 89 ? -9.061 -5.889 30.855 1.00 73.31 89 ARG A CA 1
ATOM 724 C C . ARG A 1 89 ? -10.203 -6.885 30.660 1.00 73.31 89 ARG A C 1
ATOM 726 O O . ARG A 1 89 ? -10.719 -7.397 31.648 1.00 73.31 89 ARG A O 1
ATOM 733 N N . ARG A 1 90 ? -10.649 -7.113 29.421 1.00 78.69 90 ARG A N 1
ATOM 734 C CA . ARG A 1 90 ? -11.737 -8.046 29.076 1.00 78.69 90 ARG A CA 1
ATOM 735 C C . ARG A 1 90 ? -11.567 -8.520 27.642 1.00 78.69 90 ARG A C 1
ATOM 737 O O . ARG A 1 90 ? -11.617 -7.690 26.742 1.00 78.69 90 ARG A O 1
ATOM 744 N N . LEU A 1 91 ? -11.432 -9.828 27.438 1.00 80.00 91 LEU A N 1
ATOM 745 C CA . LEU A 1 91 ? -11.387 -10.435 26.107 1.00 80.00 91 LEU A CA 1
ATOM 746 C C . LEU A 1 91 ? -12.769 -10.397 25.426 1.00 80.00 91 LEU A C 1
ATOM 748 O O . LEU A 1 91 ? -13.796 -10.430 26.115 1.00 80.00 91 LEU A O 1
ATOM 752 N N . PRO A 1 92 ? -12.824 -10.308 24.084 1.00 77.25 92 PRO A N 1
ATOM 753 C CA . PRO A 1 92 ? -14.086 -10.384 23.364 1.00 77.25 92 PRO A CA 1
ATOM 754 C C . PRO A 1 92 ? -14.658 -11.802 23.466 1.00 77.25 92 PRO A C 1
ATOM 756 O O . PRO A 1 92 ? -13.924 -12.784 23.385 1.00 77.25 92 PRO A O 1
ATOM 759 N N . LYS A 1 93 ? -15.980 -11.912 23.630 1.00 85.19 93 LYS A N 1
ATOM 760 C CA . LYS A 1 93 ? -16.668 -13.204 23.538 1.00 85.19 93 LYS A CA 1
ATOM 761 C C . LYS A 1 93 ? -16.829 -13.562 22.055 1.00 85.19 93 LYS A C 1
ATOM 763 O O . LYS A 1 93 ? -17.431 -12.762 21.337 1.00 85.19 93 LYS A O 1
ATOM 768 N N . PRO A 1 94 ? -16.322 -14.714 21.588 1.00 86.12 94 PRO A N 1
ATOM 769 C CA . PRO A 1 94 ? -16.442 -15.105 20.190 1.00 86.12 94 PRO A CA 1
ATOM 770 C C . PRO A 1 94 ? -17.879 -15.555 19.904 1.00 86.12 94 PRO A C 1
ATOM 772 O O . PRO A 1 94 ? -18.268 -16.682 20.190 1.00 86.12 94 PRO A O 1
ATOM 775 N N . THR A 1 95 ? -18.691 -14.647 19.370 1.00 93.50 95 THR A N 1
ATOM 776 C CA . THR A 1 95 ? -19.997 -14.976 18.785 1.00 93.50 95 THR A CA 1
ATOM 777 C C . THR A 1 95 ? -19.829 -15.311 17.301 1.00 93.50 95 THR A C 1
ATOM 779 O O . THR A 1 95 ? -18.836 -14.918 16.685 1.00 93.50 95 THR A O 1
ATOM 782 N N . GLY A 1 96 ? -20.800 -15.997 16.688 1.00 93.19 96 GLY A N 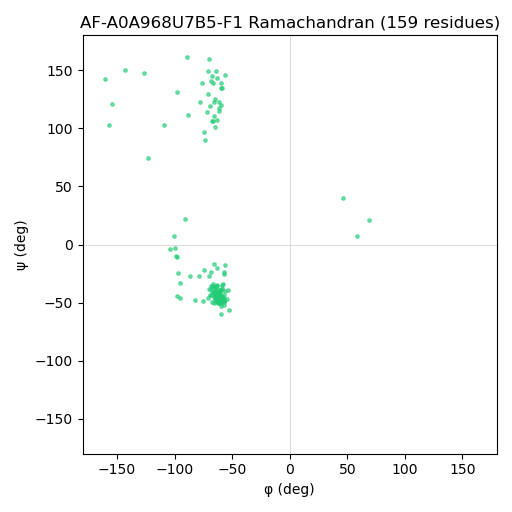1
ATOM 783 C CA . GLY A 1 96 ? -20.752 -16.285 15.245 1.00 93.19 96 GLY A CA 1
ATOM 784 C C . GLY A 1 96 ? -20.613 -15.020 14.381 1.00 93.19 96 GLY A C 1
ATOM 785 O O . GLY A 1 96 ? -19.813 -14.982 13.447 1.00 93.19 96 GLY A O 1
ATOM 786 N N . GLU A 1 97 ? -21.313 -13.943 14.750 1.00 92.69 97 GLU A N 1
ATOM 787 C CA . GLU A 1 97 ? -21.202 -12.629 14.097 1.00 92.69 97 GLU A CA 1
ATOM 788 C C . GLU A 1 97 ? -19.801 -12.011 14.248 1.00 92.69 97 GLU A C 1
ATOM 790 O O . GLU A 1 97 ? -19.247 -11.457 13.291 1.00 92.69 97 GLU A O 1
ATOM 795 N N . TRP A 1 98 ? -19.194 -12.151 15.433 1.00 92.00 98 TRP A N 1
ATOM 796 C CA . TRP A 1 98 ? -17.835 -11.680 15.686 1.00 92.00 98 TRP A CA 1
ATOM 797 C C . TRP A 1 98 ? -16.821 -12.415 14.808 1.00 92.00 98 TRP A C 1
ATOM 799 O O . TRP A 1 98 ? -15.988 -11.764 14.181 1.00 92.00 98 TRP A O 1
ATOM 809 N N . ILE A 1 99 ? -16.926 -13.745 14.707 1.00 93.31 99 ILE A N 1
ATOM 810 C CA . ILE A 1 99 ? -16.029 -14.570 13.882 1.00 93.31 99 ILE A CA 1
ATOM 811 C C . ILE A 1 99 ? -16.133 -14.158 12.413 1.00 93.31 99 ILE A C 1
ATOM 813 O O . ILE A 1 99 ? -15.112 -13.909 11.776 1.00 93.31 99 ILE A O 1
ATOM 817 N N . ARG A 1 100 ? -17.351 -14.009 11.879 1.00 94.62 100 ARG A N 1
ATOM 818 C CA . ARG A 1 100 ? -17.559 -13.589 10.484 1.00 94.62 100 ARG A CA 1
ATOM 819 C C . ARG A 1 100 ? -16.926 -12.227 10.201 1.00 94.62 100 ARG A C 1
ATOM 821 O O . ARG A 1 100 ? -16.231 -12.060 9.201 1.00 94.62 100 ARG A O 1
ATOM 828 N N . THR A 1 101 ? -17.133 -11.268 11.100 1.00 93.56 101 THR A N 1
ATOM 829 C CA . THR A 1 101 ? -16.560 -9.922 10.977 1.00 93.56 101 THR A CA 1
ATOM 830 C C . THR A 1 101 ? -15.037 -9.957 11.065 1.00 93.56 101 THR A C 1
ATOM 832 O O . THR A 1 101 ? -14.359 -9.286 10.287 1.00 93.56 101 THR A O 1
ATOM 835 N N . PHE A 1 102 ? -14.489 -10.748 11.987 1.00 91.75 102 PHE A N 1
ATOM 836 C CA . PHE A 1 102 ? -13.052 -10.926 12.158 1.00 91.75 102 PHE A CA 1
ATOM 837 C C . PHE A 1 102 ? -12.398 -11.544 10.919 1.00 91.75 102 PHE A C 1
ATOM 839 O O . PHE A 1 102 ? -11.376 -11.032 10.467 1.00 91.75 102 PHE A O 1
ATOM 846 N N . LEU A 1 103 ? -12.996 -12.592 10.344 1.00 95.56 103 LEU A N 1
ATOM 847 C CA . LEU A 1 103 ? -12.494 -13.246 9.134 1.00 95.56 103 LEU A CA 1
ATOM 848 C C . LEU A 1 103 ? -12.517 -12.302 7.933 1.00 95.56 103 LEU A C 1
ATOM 850 O O . LEU A 1 103 ? -11.510 -12.192 7.241 1.00 95.56 103 LEU A O 1
ATOM 854 N N . LEU A 1 104 ? -13.618 -11.567 7.730 1.00 95.88 104 LEU A N 1
ATOM 855 C CA . LEU A 1 104 ? -13.723 -10.579 6.654 1.00 95.88 104 LEU A CA 1
ATOM 856 C C . LEU A 1 104 ? -12.609 -9.533 6.748 1.00 95.88 104 LEU A C 1
ATOM 858 O O . LEU A 1 104 ? -11.894 -9.294 5.780 1.00 95.88 104 LEU A O 1
ATOM 862 N N . HIS A 1 105 ? -12.441 -8.921 7.922 1.00 93.81 105 HIS A N 1
ATOM 863 C CA . HIS A 1 105 ? -11.408 -7.908 8.101 1.00 93.81 105 HIS A CA 1
ATOM 864 C C . HIS A 1 105 ? -10.017 -8.514 7.933 1.00 93.81 105 HIS A C 1
ATOM 866 O O . HIS A 1 105 ? -9.207 -7.934 7.223 1.00 93.81 105 HIS A O 1
ATOM 872 N N . SER A 1 106 ? -9.754 -9.681 8.527 1.00 94.88 106 SER A N 1
ATOM 873 C CA . SER A 1 106 ? -8.469 -10.381 8.397 1.00 94.88 106 SER A CA 1
ATOM 874 C C . SER A 1 106 ? -8.116 -10.663 6.938 1.00 94.88 106 SER A C 1
ATOM 876 O O . SER A 1 106 ? -6.990 -10.389 6.536 1.00 94.88 106 SER A O 1
ATOM 878 N N . ALA A 1 107 ? -9.079 -11.123 6.133 1.00 96.12 107 ALA A N 1
ATOM 879 C CA . ALA A 1 107 ? -8.887 -11.323 4.701 1.00 96.12 107 ALA A CA 1
ATOM 880 C C . ALA A 1 107 ? -8.534 -10.006 3.994 1.00 96.12 107 ALA A C 1
ATOM 882 O O . ALA A 1 107 ? -7.567 -9.955 3.242 1.00 96.12 107 ALA A O 1
ATOM 883 N N . ILE A 1 108 ? -9.240 -8.912 4.296 1.00 94.56 108 ILE A N 1
ATOM 884 C CA . ILE A 1 108 ? -8.941 -7.594 3.717 1.00 94.56 108 ILE A CA 1
ATOM 885 C C . ILE A 1 108 ? -7.512 -7.140 4.063 1.00 94.56 108 ILE A C 1
ATOM 887 O O . ILE A 1 108 ? -6.796 -6.700 3.169 1.00 94.56 108 ILE A O 1
ATOM 891 N N . TYR A 1 109 ? -7.058 -7.272 5.319 1.00 94.81 109 TYR A N 1
ATOM 892 C CA . TYR A 1 109 ? -5.667 -6.927 5.676 1.00 94.81 109 TYR A CA 1
ATOM 893 C C . TYR A 1 109 ? -4.649 -7.827 4.985 1.00 94.81 109 TYR A C 1
ATOM 895 O O . TYR A 1 109 ? -3.576 -7.347 4.623 1.00 94.81 109 TYR A O 1
ATOM 903 N N . LEU A 1 110 ? -4.974 -9.110 4.814 1.00 95.81 110 LEU A N 1
ATOM 904 C CA . LEU A 1 110 ? -4.113 -10.048 4.112 1.00 95.81 110 LEU A CA 1
ATOM 905 C C . LEU A 1 110 ? -3.894 -9.594 2.667 1.00 95.81 110 LEU A C 1
ATOM 907 O O . LEU A 1 110 ? -2.746 -9.462 2.261 1.00 95.81 110 LEU A O 1
ATOM 911 N N . PHE A 1 111 ? -4.956 -9.272 1.923 1.00 95.38 111 PHE A N 1
ATOM 912 C CA . PHE A 1 111 ? -4.834 -8.771 0.547 1.00 95.38 111 PHE A CA 1
ATOM 913 C C . PHE A 1 111 ? -4.147 -7.403 0.477 1.00 95.38 111 PHE A C 1
ATOM 915 O O . PHE A 1 111 ? -3.247 -7.211 -0.338 1.00 95.38 111 PHE A O 1
ATOM 922 N N . MET A 1 112 ? -4.480 -6.485 1.391 1.00 95.06 112 MET A N 1
ATOM 923 C CA . MET A 1 112 ? -3.827 -5.173 1.505 1.00 95.06 112 MET A CA 1
ATOM 924 C C . MET A 1 112 ? -2.308 -5.258 1.709 1.00 95.06 112 MET A C 1
ATOM 926 O O . MET A 1 112 ? -1.613 -4.288 1.408 1.00 95.06 112 MET A O 1
ATOM 930 N N . LEU A 1 113 ? -1.807 -6.383 2.229 1.00 94.69 113 LEU A N 1
ATOM 931 C CA . LEU A 1 113 ? -0.386 -6.660 2.413 1.00 94.69 113 LEU A CA 1
ATOM 932 C C . LEU A 1 113 ? 0.198 -7.513 1.274 1.00 94.69 113 LEU A C 1
ATOM 934 O O . LEU A 1 113 ? 1.276 -7.204 0.776 1.00 94.69 113 LEU A O 1
ATOM 938 N N . AL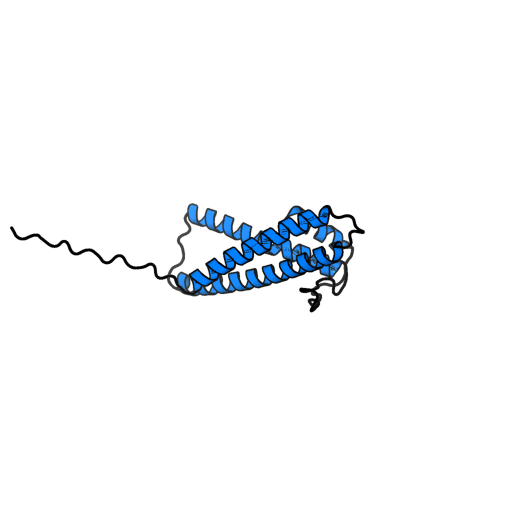A A 1 114 ? -0.502 -8.566 0.851 1.00 95.69 114 ALA A N 1
ATOM 939 C CA . ALA A 1 114 ? -0.033 -9.516 -0.155 1.00 95.69 114 ALA A CA 1
ATOM 940 C C . ALA A 1 114 ? 0.153 -8.869 -1.538 1.00 95.69 114 ALA A C 1
ATOM 942 O O . ALA A 1 114 ? 1.162 -9.119 -2.200 1.00 95.69 114 ALA A O 1
ATOM 943 N N . VAL A 1 115 ? -0.771 -7.991 -1.950 1.00 95.12 115 VAL A N 1
ATOM 944 C CA . VAL A 1 115 ? -0.687 -7.263 -3.227 1.00 95.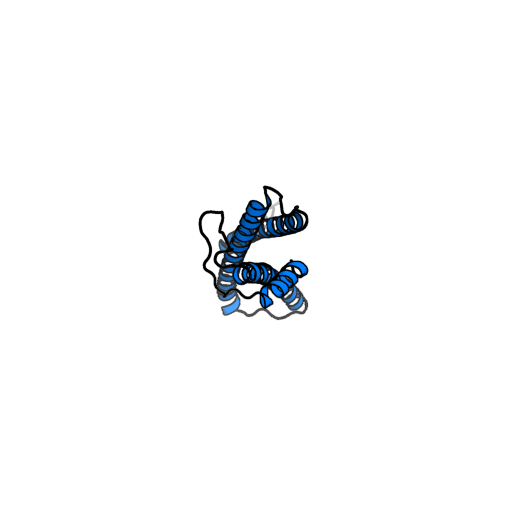12 115 VAL A CA 1
ATOM 945 C C . VAL A 1 115 ? 0.587 -6.411 -3.299 1.00 95.12 115 VAL A C 1
ATOM 947 O O . VAL A 1 115 ? 1.418 -6.659 -4.171 1.00 95.12 115 VAL A O 1
ATOM 950 N N . PRO A 1 116 ? 0.830 -5.435 -2.405 1.00 93.38 116 PRO A N 1
ATOM 951 C CA . PRO A 1 116 ? 2.016 -4.600 -2.539 1.00 93.38 116 PRO A CA 1
ATOM 952 C C . PRO A 1 116 ? 3.314 -5.358 -2.229 1.00 93.38 116 PRO A C 1
ATOM 954 O O . PRO A 1 116 ? 4.340 -5.026 -2.815 1.00 93.38 116 PRO A O 1
ATOM 957 N N . LEU A 1 117 ? 3.288 -6.408 -1.393 1.00 92.94 117 LEU A N 1
ATOM 958 C CA . LEU A 1 117 ? 4.456 -7.276 -1.217 1.00 92.94 117 LEU A CA 1
ATOM 959 C C . LEU A 1 117 ? 4.831 -7.980 -2.519 1.00 92.94 117 LEU A C 1
ATOM 961 O O . LEU A 1 117 ? 5.989 -7.904 -2.911 1.00 92.94 117 LEU A O 1
ATOM 965 N N . SER A 1 118 ? 3.882 -8.616 -3.211 1.00 94.25 118 SER A N 1
ATOM 966 C CA . SER A 1 118 ? 4.166 -9.256 -4.506 1.00 94.25 118 SER A CA 1
ATOM 967 C C . SER A 1 118 ? 4.704 -8.257 -5.539 1.00 94.25 118 SER A C 1
ATOM 969 O O . SER A 1 118 ? 5.649 -8.578 -6.252 1.00 94.25 118 SER A O 1
ATOM 971 N N . GLY A 1 119 ? 4.204 -7.016 -5.549 1.00 92.44 119 GLY A N 1
ATOM 972 C CA . GLY A 1 119 ? 4.720 -5.947 -6.414 1.00 92.44 119 GLY A CA 1
ATOM 973 C C . GLY A 1 119 ? 6.134 -5.476 -6.040 1.00 92.44 119 GLY A C 1
ATOM 974 O O . GLY A 1 119 ? 6.951 -5.178 -6.916 1.00 92.44 119 GLY A O 1
ATOM 975 N N . PHE A 1 120 ? 6.455 -5.445 -4.745 1.00 91.25 120 PHE A N 1
ATOM 976 C CA . PHE A 1 120 ? 7.800 -5.135 -4.255 1.00 91.25 120 PHE A CA 1
ATOM 977 C C . PHE A 1 120 ? 8.791 -6.257 -4.600 1.00 91.25 120 PHE A C 1
ATOM 979 O O . PHE A 1 120 ? 9.872 -5.976 -5.115 1.00 91.25 120 PHE A O 1
ATOM 986 N N . PHE A 1 121 ? 8.389 -7.521 -4.410 1.00 90.75 121 PHE A N 1
ATOM 987 C CA . PHE A 1 121 ? 9.139 -8.701 -4.852 1.00 90.75 121 PHE A CA 1
ATOM 988 C C . PHE A 1 121 ? 9.399 -8.664 -6.358 1.00 90.75 121 PHE A C 1
ATOM 990 O O . PHE A 1 121 ? 10.544 -8.800 -6.775 1.00 90.75 121 PHE A O 1
ATOM 997 N N . LEU A 1 122 ? 8.366 -8.402 -7.165 1.00 91.94 122 LEU A N 1
ATOM 998 C CA . LEU A 1 122 ? 8.497 -8.245 -8.612 1.00 91.94 122 LEU A CA 1
ATOM 999 C C . LEU A 1 122 ? 9.539 -7.179 -8.967 1.00 91.94 122 LEU A C 1
ATOM 1001 O O . LEU A 1 122 ? 10.396 -7.410 -9.815 1.00 91.94 122 LEU A O 1
ATOM 1005 N N . SER A 1 123 ? 9.477 -6.019 -8.311 1.00 90.00 123 SER A N 1
ATOM 1006 C CA . SER A 1 123 ? 10.366 -4.899 -8.618 1.00 90.00 123 SER A CA 1
ATOM 1007 C C . SER A 1 123 ? 11.825 -5.204 -8.261 1.00 90.00 123 SER A C 1
ATOM 1009 O O . SER A 1 123 ? 12.683 -5.039 -9.123 1.00 90.00 123 SER A O 1
ATOM 1011 N N . ASN A 1 124 ? 12.107 -5.690 -7.044 1.00 89.62 124 ASN A N 1
ATOM 1012 C CA . ASN A 1 124 ? 13.467 -6.050 -6.608 1.00 89.62 124 ASN A CA 1
ATOM 1013 C C . ASN A 1 124 ? 14.048 -7.239 -7.386 1.00 89.62 124 ASN A C 1
ATOM 1015 O O . ASN A 1 124 ? 15.225 -7.221 -7.729 1.00 89.62 124 ASN A O 1
ATOM 1019 N N . SER A 1 125 ? 13.246 -8.267 -7.681 1.00 87.56 125 SER A N 1
ATOM 1020 C CA . SER A 1 125 ? 13.735 -9.448 -8.404 1.00 87.56 125 SER A CA 1
ATOM 1021 C C . SER A 1 125 ? 13.960 -9.197 -9.895 1.00 87.56 125 SER A C 1
ATOM 1023 O O . SER A 1 125 ? 14.720 -9.947 -10.505 1.00 87.56 125 SER A O 1
ATOM 1025 N N . TYR A 1 126 ? 13.320 -8.174 -10.473 1.00 86.38 126 TYR A N 1
ATOM 1026 C CA . TYR A 1 126 ? 13.529 -7.774 -11.866 1.00 86.38 126 TYR A CA 1
ATOM 1027 C C . TYR A 1 126 ? 14.852 -7.033 -12.062 1.00 86.38 126 TYR A C 1
ATOM 1029 O O . TYR A 1 126 ? 15.586 -7.343 -12.994 1.00 86.38 126 TYR A O 1
ATOM 1037 N N . GLN A 1 127 ? 15.132 -6.042 -11.214 1.00 85.19 127 GLN A N 1
ATOM 1038 C CA . GLN A 1 127 ? 16.348 -5.237 -11.292 1.00 85.19 127 GLN A CA 1
ATOM 1039 C C . GLN A 1 127 ? 16.610 -4.554 -9.946 1.00 85.19 127 GLN A C 1
ATOM 1041 O O . GLN A 1 127 ? 15.681 -4.061 -9.296 1.00 85.19 127 GLN A O 1
ATOM 1046 N N . SER A 1 128 ? 17.877 -4.466 -9.558 1.00 78.50 128 SER A N 1
ATOM 1047 C CA . SER A 1 128 ? 18.319 -3.694 -8.400 1.00 78.50 128 SER A CA 1
ATOM 1048 C C . SER A 1 128 ? 17.959 -2.211 -8.544 1.00 78.50 128 SER A C 1
ATOM 1050 O O . SER A 1 128 ? 18.046 -1.616 -9.621 1.00 78.50 128 SER A O 1
ATOM 1052 N N . GLY A 1 129 ? 17.515 -1.598 -7.449 1.00 78.56 129 GLY A N 1
ATOM 1053 C CA . GLY A 1 129 ? 17.152 -0.186 -7.409 1.00 78.56 129 GLY A CA 1
ATOM 1054 C C . GLY A 1 129 ? 15.885 0.162 -8.199 1.00 78.56 129 GLY A C 1
ATOM 1055 O O . GLY A 1 129 ? 15.658 1.319 -8.550 1.00 78.56 129 GLY A O 1
ATOM 1056 N N . ASN A 1 130 ? 15.023 -0.817 -8.469 1.00 82.75 130 ASN A N 1
ATOM 1057 C CA . ASN A 1 130 ? 13.834 -0.638 -9.302 1.00 82.75 130 ASN A CA 1
ATOM 1058 C C . ASN A 1 130 ? 12.574 -0.234 -8.512 1.00 82.75 130 ASN A C 1
ATOM 1060 O O . ASN A 1 130 ? 11.442 -0.433 -8.963 1.00 82.75 130 ASN A O 1
ATOM 1064 N N . VAL A 1 131 ? 12.753 0.340 -7.321 1.00 83.62 131 VAL A N 1
ATOM 1065 C CA . VAL A 1 131 ? 11.668 0.907 -6.509 1.00 83.62 131 VAL A CA 1
ATOM 1066 C C . VAL A 1 131 ? 11.969 2.380 -6.208 1.00 83.62 131 VAL A C 1
ATOM 1068 O O . VAL A 1 131 ? 12.367 2.723 -5.091 1.00 83.62 131 VAL A O 1
ATOM 1071 N N . PRO A 1 132 ? 11.809 3.272 -7.204 1.00 87.25 132 PRO A N 1
ATOM 1072 C CA . PRO A 1 132 ? 11.908 4.705 -6.975 1.00 87.25 132 PRO A CA 1
ATOM 1073 C C . PRO A 1 132 ? 10.750 5.180 -6.090 1.00 87.25 132 PRO A C 1
ATOM 1075 O O . PRO A 1 132 ? 9.598 4.781 -6.268 1.00 87.25 132 PRO A O 1
ATOM 1078 N N . PHE A 1 133 ? 11.060 6.065 -5.152 1.00 90.75 133 PHE A N 1
ATOM 1079 C CA . PHE A 1 133 ? 10.121 6.742 -4.274 1.00 90.75 133 PHE A CA 1
ATOM 1080 C C . PHE A 1 133 ? 10.035 8.220 -4.668 1.00 90.75 133 PHE A C 1
ATOM 1082 O O . PHE A 1 133 ? 10.934 9.020 -4.396 1.00 90.75 133 PHE A O 1
ATOM 1089 N N . PHE A 1 134 ? 8.944 8.555 -5.356 1.00 90.25 134 PHE A N 1
ATOM 1090 C CA . PHE A 1 134 ? 8.600 9.871 -5.895 1.00 90.25 134 PHE A CA 1
ATOM 1091 C C . PHE A 1 134 ? 9.757 10.560 -6.638 1.00 90.25 134 PHE A C 1
ATOM 1093 O O . PHE A 1 134 ? 9.927 11.766 -6.508 1.00 90.25 134 PHE A O 1
ATOM 1100 N N . TRP A 1 135 ? 10.549 9.810 -7.418 1.00 90.62 135 TRP A N 1
ATOM 1101 C CA . TRP A 1 135 ? 11.735 10.298 -8.154 1.00 90.62 135 TRP A CA 1
ATOM 1102 C C . TRP A 1 135 ? 12.841 10.936 -7.291 1.00 90.62 135 TRP A C 1
ATOM 1104 O O . TRP A 1 135 ? 13.799 11.476 -7.838 1.00 90.62 135 TRP A O 1
ATOM 1114 N N . VAL A 1 136 ? 12.739 10.886 -5.958 1.00 89.50 136 VAL A N 1
ATOM 1115 C CA . VAL A 1 136 ? 13.711 11.515 -5.047 1.00 89.50 136 VAL A CA 1
ATOM 1116 C C . VAL A 1 136 ? 14.765 10.516 -4.588 1.00 89.50 136 VAL A C 1
ATOM 1118 O O . VAL A 1 136 ? 15.951 10.828 -4.547 1.00 89.50 136 VAL A O 1
ATOM 1121 N N . VAL A 1 137 ? 14.327 9.324 -4.193 1.00 90.25 137 VAL A N 1
ATOM 1122 C CA . VAL A 1 137 ? 15.189 8.299 -3.602 1.00 90.25 137 VAL A CA 1
ATOM 1123 C C . VAL A 1 137 ? 14.746 6.928 -4.071 1.00 90.25 137 VAL A C 1
ATOM 1125 O O . VAL A 1 137 ? 13.564 6.707 -4.310 1.00 90.25 137 VAL A O 1
ATOM 1128 N N . THR A 1 138 ? 15.680 5.997 -4.173 1.00 89.75 138 THR A N 1
ATOM 1129 C CA . THR A 1 138 ? 15.381 4.596 -4.457 1.00 89.75 138 THR A CA 1
ATOM 1130 C C . THR A 1 138 ? 15.363 3.815 -3.151 1.00 89.75 138 THR A C 1
ATOM 1132 O O . THR A 1 138 ? 16.270 3.959 -2.329 1.00 89.75 138 THR A O 1
ATOM 1135 N N . LEU A 1 139 ? 14.318 3.017 -2.926 1.00 87.50 139 LEU A N 1
ATOM 1136 C CA . LEU A 1 139 ? 14.258 2.153 -1.748 1.00 87.50 139 LEU A CA 1
ATOM 1137 C C . LEU A 1 139 ? 15.329 1.056 -1.838 1.00 87.50 139 LEU A C 1
ATOM 1139 O O . LEU A 1 139 ? 15.616 0.586 -2.939 1.00 87.50 139 LEU A O 1
ATOM 1143 N N . PRO A 1 140 ? 15.920 0.646 -0.701 1.00 86.69 140 PRO A N 1
ATOM 1144 C CA . PRO A 1 140 ? 16.924 -0.406 -0.700 1.00 86.69 140 PRO A CA 1
ATOM 1145 C C . PRO A 1 140 ? 16.316 -1.722 -1.178 1.00 86.69 140 PRO A C 1
ATOM 1147 O O . PRO A 1 140 ? 15.175 -2.052 -0.838 1.00 86.69 140 PRO A O 1
ATOM 1150 N N . ASP A 1 141 ? 17.105 -2.486 -1.925 1.00 85.38 141 ASP A N 1
ATOM 1151 C CA . ASP A 1 141 ? 16.721 -3.834 -2.311 1.00 85.38 141 ASP A CA 1
ATOM 1152 C C . ASP A 1 141 ? 16.767 -4.750 -1.088 1.00 85.38 141 ASP A C 1
ATOM 1154 O O . ASP A 1 141 ? 17.744 -4.788 -0.337 1.00 85.38 141 ASP A O 1
ATOM 1158 N N . ILE A 1 142 ? 15.677 -5.478 -0.873 1.00 85.25 142 ILE A N 1
ATOM 1159 C CA . ILE A 1 142 ? 15.536 -6.448 0.218 1.00 85.25 142 ILE A CA 1
ATOM 1160 C C . ILE A 1 142 ? 15.850 -7.860 -0.293 1.00 85.25 142 ILE A C 1
ATOM 1162 O O . ILE A 1 142 ? 16.262 -8.727 0.478 1.0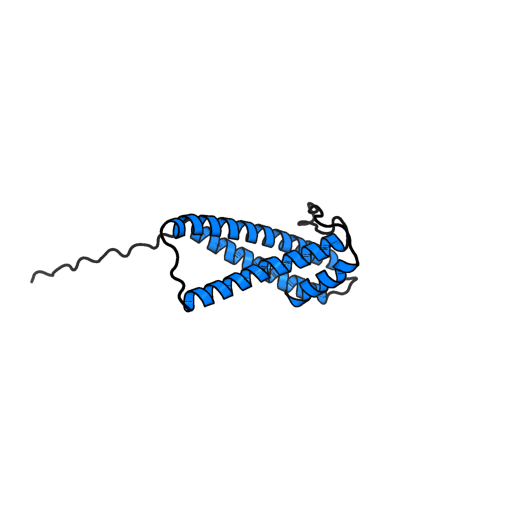0 85.25 142 ILE A O 1
ATOM 1166 N N . PHE A 1 143 ? 15.685 -8.085 -1.599 1.00 83.00 143 PHE A N 1
ATOM 1167 C CA . PHE A 1 143 ? 15.882 -9.371 -2.258 1.00 83.00 143 PHE A CA 1
ATOM 1168 C C . PHE A 1 143 ? 16.850 -9.242 -3.436 1.00 83.00 143 PHE A C 1
ATOM 1170 O O . PHE A 1 143 ? 16.858 -8.202 -4.094 1.00 83.00 143 PHE A O 1
ATOM 1177 N N . PRO A 1 144 ? 17.643 -10.288 -3.726 1.00 85.69 144 PRO A N 1
ATOM 1178 C CA . PRO A 1 144 ? 18.472 -10.318 -4.920 1.00 85.69 144 PRO A CA 1
ATOM 1179 C C . PRO A 1 144 ? 17.622 -10.459 -6.190 1.00 85.69 144 PRO A C 1
ATOM 1181 O O . PRO A 1 144 ? 16.490 -10.959 -6.160 1.00 85.69 144 PRO A O 1
ATOM 1184 N N . GLU A 1 145 ? 18.214 -10.074 -7.318 1.00 90.12 145 GLU A N 1
ATOM 1185 C CA . GLU A 1 145 ? 17.659 -10.326 -8.647 1.00 90.12 145 GLU A CA 1
ATOM 1186 C C . GLU A 1 145 ? 17.484 -11.833 -8.881 1.00 90.12 145 GLU A C 1
ATOM 1188 O O . GLU A 1 145 ? 18.363 -12.641 -8.566 1.00 90.12 145 GLU A O 1
ATOM 1193 N N . ASN A 1 146 ? 16.326 -12.228 -9.414 1.00 90.38 146 ASN A N 1
ATOM 1194 C CA . ASN A 1 146 ? 16.025 -13.626 -9.699 1.00 90.38 146 ASN A CA 1
ATOM 1195 C C . ASN A 1 146 ? 14.942 -13.740 -10.777 1.00 90.38 146 ASN A C 1
ATOM 1197 O O . ASN A 1 146 ? 13.750 -13.610 -10.493 1.00 90.38 146 ASN A O 1
ATOM 1201 N N . ALA A 1 147 ? 15.360 -14.064 -12.002 1.00 87.88 147 ALA A N 1
ATOM 1202 C CA . ALA A 1 147 ? 14.468 -14.194 -13.152 1.00 87.88 147 ALA A CA 1
ATOM 1203 C C . ALA A 1 147 ? 13.346 -15.232 -12.949 1.00 87.88 147 ALA A C 1
ATOM 1205 O O . ALA A 1 147 ? 12.230 -15.007 -13.408 1.00 87.88 147 ALA A O 1
ATOM 1206 N N . ALA A 1 148 ? 13.598 -16.324 -12.214 1.00 88.19 148 ALA A N 1
ATOM 1207 C CA . ALA A 1 148 ? 12.582 -17.346 -11.945 1.00 88.19 148 ALA A CA 1
ATOM 1208 C C . ALA A 1 148 ? 11.461 -16.841 -11.018 1.00 88.19 148 ALA A C 1
ATOM 1210 O O . ALA A 1 148 ? 10.353 -17.369 -11.035 1.00 88.19 148 ALA A O 1
ATOM 1211 N N . ILE A 1 149 ? 11.737 -15.817 -10.204 1.00 88.06 149 ILE A N 1
ATOM 1212 C CA . ILE A 1 149 ? 10.756 -15.216 -9.292 1.00 88.06 149 ILE A CA 1
ATOM 1213 C C . ILE A 1 149 ? 9.946 -14.122 -9.993 1.00 88.06 149 ILE A C 1
ATOM 1215 O O . ILE A 1 149 ? 8.799 -13.893 -9.617 1.00 88.06 149 ILE A O 1
ATOM 1219 N N . VAL A 1 150 ? 10.501 -13.468 -11.018 1.00 90.56 150 VAL A N 1
ATOM 1220 C CA . VAL A 1 150 ? 9.846 -12.351 -11.719 1.00 90.56 150 VAL A CA 1
ATOM 1221 C C . VAL A 1 150 ? 8.488 -12.757 -12.290 1.00 90.56 150 VAL A C 1
ATOM 1223 O O . VAL A 1 150 ? 7.508 -12.051 -12.064 1.00 90.56 150 VAL A O 1
ATOM 1226 N N . GLU A 1 151 ? 8.411 -13.888 -12.995 1.00 90.50 151 GLU A N 1
ATOM 1227 C CA . GLU A 1 151 ? 7.160 -14.362 -13.603 1.00 90.50 151 GLU A CA 1
ATOM 1228 C C . GLU A 1 151 ? 6.113 -14.693 -12.532 1.00 90.50 151 GLU A C 1
ATOM 1230 O O . GLU A 1 151 ?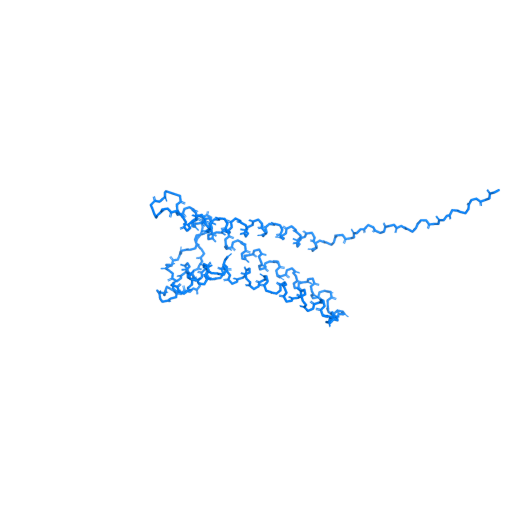 5.008 -14.156 -12.556 1.00 90.50 151 GLU A O 1
ATOM 1235 N N . LEU A 1 152 ? 6.506 -15.458 -11.508 1.00 92.44 152 LEU A N 1
ATOM 1236 C CA . LEU A 1 152 ? 5.631 -15.790 -10.383 1.00 92.44 152 LEU A CA 1
ATOM 1237 C C . LEU A 1 152 ? 5.123 -14.536 -9.653 1.00 92.44 152 LEU A C 1
ATOM 1239 O O . LEU A 1 152 ? 3.941 -14.438 -9.334 1.00 92.44 152 LEU A O 1
ATOM 1243 N N . ALA A 1 153 ? 6.003 -13.574 -9.368 1.00 92.31 153 ALA A N 1
ATOM 1244 C CA . ALA A 1 153 ? 5.641 -12.346 -8.669 1.00 92.31 153 ALA A CA 1
ATOM 1245 C C . ALA A 1 153 ? 4.727 -11.455 -9.520 1.00 92.31 153 ALA A C 1
ATOM 1247 O O . ALA A 1 153 ? 3.806 -10.844 -8.978 1.00 92.31 153 ALA A O 1
ATOM 1248 N N . ARG A 1 154 ? 4.945 -11.410 -10.842 1.00 92.00 154 ARG A N 1
ATOM 1249 C CA . ARG A 1 154 ? 4.072 -10.716 -11.797 1.00 92.00 154 ARG A CA 1
ATOM 1250 C C . ARG A 1 154 ? 2.676 -11.326 -11.803 1.00 92.00 154 ARG A C 1
ATOM 1252 O O . ARG A 1 154 ? 1.712 -10.582 -11.641 1.00 92.00 154 ARG A O 1
ATOM 1259 N N . ASP A 1 155 ? 2.576 -12.643 -11.938 1.00 93.50 155 ASP A N 1
ATOM 1260 C CA . ASP A 1 155 ? 1.291 -13.341 -11.973 1.00 93.50 155 ASP A CA 1
ATOM 1261 C C . ASP A 1 155 ? 0.539 -13.181 -10.656 1.00 93.50 155 ASP A C 1
ATOM 1263 O O . ASP A 1 155 ? -0.634 -12.807 -10.650 1.00 93.50 155 ASP A O 1
ATOM 1267 N N . LEU A 1 156 ? 1.220 -13.393 -9.526 1.00 94.56 156 LEU A N 1
ATOM 1268 C CA . LEU A 1 156 ? 0.625 -13.187 -8.208 1.00 94.56 156 LEU A CA 1
ATOM 1269 C C . LEU A 1 156 ? 0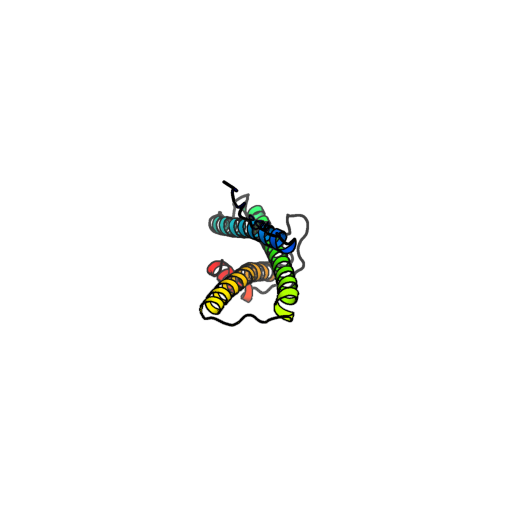.105 -11.762 -8.060 1.00 94.56 156 LEU A C 1
ATOM 1271 O O . LEU A 1 156 ? -1.047 -11.590 -7.675 1.00 94.56 156 LEU A O 1
ATOM 1275 N N . HIS A 1 157 ? 0.920 -10.759 -8.389 1.00 94.88 157 HIS A N 1
ATOM 1276 C CA . HIS A 1 157 ? 0.518 -9.362 -8.280 1.00 94.88 157 HIS A CA 1
ATOM 1277 C C . HIS A 1 157 ? -0.684 -9.045 -9.171 1.00 94.88 157 HIS A C 1
ATOM 1279 O O . HIS A 1 157 ? -1.609 -8.385 -8.716 1.00 94.88 157 HIS A O 1
ATOM 1285 N N . PHE A 1 158 ? -0.706 -9.547 -10.407 1.00 93.12 158 PHE A N 1
ATOM 1286 C CA . PHE A 1 158 ? -1.802 -9.316 -11.343 1.00 93.12 158 PHE A CA 1
ATOM 1287 C C . PHE A 1 158 ? -3.122 -9.946 -10.882 1.00 93.12 158 PHE A C 1
ATOM 1289 O O . PHE A 1 158 ? -4.163 -9.301 -10.959 1.00 93.12 158 PHE A O 1
ATOM 1296 N N . TRP A 1 159 ? -3.098 -11.191 -10.398 1.00 93.62 159 TRP A N 1
ATOM 1297 C CA . TRP A 1 159 ? -4.321 -11.925 -10.059 1.00 93.62 159 TRP A CA 1
ATOM 1298 C C . TRP A 1 159 ? -4.937 -11.541 -8.714 1.00 93.62 159 TRP A C 1
ATOM 1300 O O . TRP A 1 159 ? -6.139 -11.732 -8.529 1.00 93.62 159 TRP A O 1
ATOM 1310 N N . ILE A 1 160 ? -4.134 -11.056 -7.763 1.00 93.94 160 ILE A N 1
ATOM 1311 C CA . ILE A 1 160 ? -4.620 -10.717 -6.416 1.00 93.94 160 ILE A CA 1
ATOM 1312 C C . ILE A 1 160 ? -4.899 -9.218 -6.219 1.00 93.94 160 ILE A C 1
ATOM 1314 O O . ILE A 1 160 ? -5.440 -8.866 -5.167 1.00 93.94 160 ILE A O 1
ATOM 1318 N N . ALA A 1 161 ? -4.504 -8.361 -7.171 1.00 88.56 161 ALA A N 1
ATOM 1319 C CA . ALA A 1 161 ? -4.734 -6.908 -7.165 1.00 88.56 161 ALA A CA 1
ATOM 1320 C C . ALA A 1 161 ? -6.157 -6.522 -7.597 1.00 88.56 161 ALA A C 1
ATOM 1322 O O . ALA A 1 161 ? -6.665 -5.521 -7.037 1.00 88.56 161 ALA A O 1
#

Solvent-accessible surface area (backbone atoms only — not comparable to full-atom values): 9230 Å² total; per-residue (Å²): 136,86,80,80,81,75,82,77,75,80,80,77,74,83,81,79,47,72,66,56,56,51,54,53,53,50,49,56,54,44,51,52,46,52,51,52,41,50,55,46,54,62,48,57,78,70,51,59,94,81,42,92,57,47,69,58,51,52,34,49,42,46,22,50,41,54,49,44,50,52,51,49,53,53,49,51,53,51,49,51,58,52,46,51,74,56,40,77,80,51,73,83,79,86,42,76,69,51,49,55,53,50,51,54,51,50,51,52,54,48,46,69,46,51,29,50,48,27,47,50,51,23,30,22,15,66,35,80,60,56,42,36,40,78,87,76,47,60,50,81,67,88,52,70,66,34,75,82,50,26,59,56,22,47,51,52,23,66,77,65,97

Nearest PDB structures (foldseek):
  6jqa-assembly1_A  TM=8.110E-01  e=2.629E+00  Onion yellows phytoplasma OY-W
  6jqa-assembly1_C  TM=8.529E-01  e=4.724E+00  Onion yellows phytoplasma OY-W
  6jqa-assembly1_B  TM=7.985E-01  e=4.247E+00  Onion yellows phytoplasma OY-W
  6jqa-assembly1_D  TM=9.341E-01  e=6.504E+00  Onion yellows phytoplasma OY-W
  4dzu-assembly1_A  TM=3.348E-01  e=6.166E+00  synthetic construct

pLDDT: mean 87.91, std 9.86, range [48.5, 97.56]

Radius of gyration: 22.68 Å; Cα contacts (8 Å, |Δi|>4): 114; chains: 1; bounding box: 70×41×66 Å

Foldseek 3Di:
DDDPDDDDDDDDDDPCDPLNVVLVVLVVVLVVLVVLLVVLVVVLVPDDPPDPCNLVSQQVNLQSLVVSVVSLVVSVVSVVVVCCVPPVVPHDDDDPVNVVVVVVVVVVSVLSPQQSVLVLQLQLQCDAQRRHHVVPGGDHRPDHHDPVSNVVSVVSNVVSD

Mean predicted aligned error: 7.82 Å

Secondary structure (DSSP, 8-state):
-----------PPP---HHHHHHHHHHHHHHHHHHHHHHHHHHHTTS-TT-TTHHHHHHHHHHHHHHHHHHHHHHHHHHHHHHHHHHTT-PPP--HHHHHHHHHHHHHHHHHHHHHHHHHHHHHHHSTT--EETTTEEPPPSS---HHHHHHHHHHHHHH-